Protein AF-A0A2E5IZ84-F1 (afdb_monomer_lite)

Foldseek 3Di:
DFFPDLDQQGFDQWDFDDDPPDDPPDDGGHTPPDRDDPDRGNVRVVVVVKDKDWDDDDDDDPPPPPDDDRPTDMDIDDDD

Sequence (80 aa):
MHLTTPDLDSQVVAWAMFDPSVSEADVQMQSGDEDEPPYASVLDAMRDDWNVLQTPRLPENPTDFQTGHLLYEYVLQKFD

Secondary structure (DSSP, 8-state):
-EESSSSTTSPEEE--B--TTS-TTSPPB-TTS-SS-SSSSHHHHHHTT-EEEEPPPPPPPTT-TTSPPPPSBEEEE---

Structure (mmCIF, N/CA/C/O backbone):
data_AF-A0A2E5IZ84-F1
#
_entry.id   AF-A0A2E5IZ84-F1
#
loop_
_atom_site.group_PDB
_atom_site.id
_atom_site.type_symbol
_atom_site.label_atom_id
_atom_site.label_alt_id
_atom_site.label_comp_id
_atom_site.label_asym_id
_atom_site.label_entity_id
_atom_site.label_seq_id
_atom_site.pdbx_PDB_ins_code
_atom_site.Cartn_x
_atom_site.Cartn_y
_atom_site.Cartn_z
_atom_site.occupancy
_atom_site.B_iso_or_equiv
_atom_site.auth_seq_id
_atom_site.auth_comp_id
_atom_site.auth_asym_id
_atom_site.auth_atom_id
_atom_site.pdbx_PDB_model_num
ATOM 1 N N . MET A 1 1 ? -0.247 2.498 -2.380 1.00 94.44 1 MET A N 1
ATOM 2 C CA . MET A 1 1 ? -1.723 2.470 -2.229 1.00 94.44 1 MET A CA 1
ATOM 3 C C . MET A 1 1 ? -2.133 3.468 -1.163 1.00 94.44 1 MET A C 1
ATOM 5 O O . MET A 1 1 ? -1.421 3.586 -0.173 1.00 94.44 1 MET A O 1
ATOM 9 N N . HIS A 1 2 ? -3.261 4.150 -1.347 1.00 94.81 2 HIS A N 1
ATOM 10 C CA . HIS A 1 2 ? -3.864 5.055 -0.366 1.00 94.81 2 HIS A CA 1
ATOM 11 C C . HIS A 1 2 ? -5.219 4.517 0.075 1.00 94.81 2 HIS A C 1
ATOM 13 O O . HIS A 1 2 ? -6.008 4.084 -0.768 1.00 94.81 2 HIS A O 1
ATOM 19 N N . LEU A 1 3 ? -5.483 4.557 1.379 1.00 94.94 3 LEU A N 1
ATOM 20 C CA . LEU A 1 3 ? -6.725 4.066 1.975 1.00 94.94 3 LEU A CA 1
ATOM 21 C C . LEU A 1 3 ? -7.627 5.210 2.450 1.00 94.94 3 LEU A C 1
ATOM 23 O O . LEU A 1 3 ? -7.177 6.341 2.630 1.00 94.94 3 LEU A O 1
ATOM 27 N N . THR A 1 4 ? -8.905 4.913 2.691 1.00 93.31 4 THR A N 1
ATOM 28 C CA . THR A 1 4 ? -9.864 5.888 3.252 1.00 93.31 4 THR A CA 1
ATOM 29 C C . THR A 1 4 ? -9.595 6.177 4.737 1.00 93.31 4 THR A C 1
ATOM 31 O O . THR A 1 4 ? -9.793 7.297 5.207 1.00 93.31 4 THR A O 1
ATOM 34 N N . THR A 1 5 ? -9.138 5.169 5.484 1.00 92.31 5 THR A N 1
ATOM 35 C CA . THR A 1 5 ? -8.777 5.219 6.913 1.00 92.31 5 THR A CA 1
ATOM 36 C C . THR A 1 5 ? -7.441 4.483 7.117 1.00 92.31 5 THR A C 1
ATOM 38 O O . THR A 1 5 ? -6.999 3.781 6.208 1.00 92.31 5 THR A O 1
ATOM 41 N N . PRO A 1 6 ? -6.757 4.604 8.273 1.00 91.81 6 PRO A N 1
ATOM 42 C CA . PRO A 1 6 ? -5.507 3.874 8.512 1.00 91.81 6 PRO A CA 1
ATOM 43 C C . PRO A 1 6 ? -5.710 2.381 8.840 1.00 91.81 6 PRO A C 1
ATOM 45 O O . PRO A 1 6 ? -4.746 1.707 9.209 1.00 91.81 6 PRO A O 1
ATOM 48 N N . ASP A 1 7 ? -6.940 1.872 8.768 1.00 96.31 7 ASP A N 1
ATOM 49 C CA . ASP A 1 7 ? -7.242 0.467 9.034 1.00 96.31 7 ASP A CA 1
ATOM 50 C C . ASP A 1 7 ? -6.829 -0.391 7.830 1.00 96.31 7 ASP A C 1
ATOM 52 O O . ASP A 1 7 ? -7.002 0.008 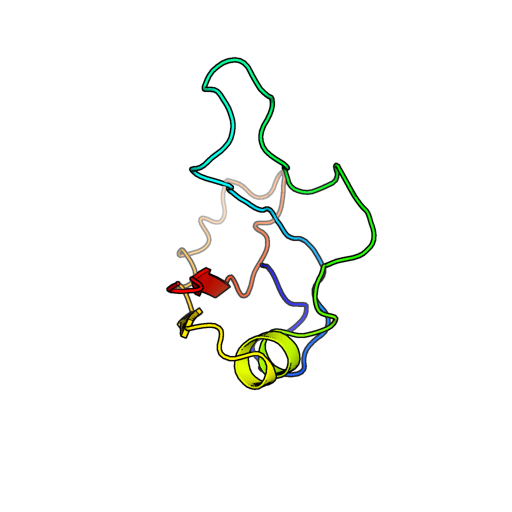6.681 1.00 96.31 7 ASP A O 1
ATOM 56 N N . LEU A 1 8 ? -6.262 -1.575 8.071 1.00 96.38 8 LEU A N 1
ATOM 57 C CA . LEU A 1 8 ? -5.690 -2.404 6.997 1.00 96.38 8 LEU A CA 1
ATOM 58 C C . LEU A 1 8 ? -6.743 -2.972 6.032 1.00 96.38 8 LEU A C 1
ATOM 60 O O . LEU A 1 8 ? -6.415 -3.286 4.890 1.00 96.38 8 LEU A O 1
ATOM 64 N N . ASP A 1 9 ? -7.985 -3.118 6.488 1.00 97.62 9 ASP A N 1
ATOM 65 C CA . ASP A 1 9 ? -9.145 -3.563 5.708 1.00 97.62 9 ASP A CA 1
ATOM 66 C C . ASP A 1 9 ? -9.910 -2.401 5.052 1.00 97.62 9 ASP A C 1
ATOM 68 O O . ASP A 1 9 ? -10.922 -2.620 4.385 1.00 97.62 9 ASP A O 1
ATOM 72 N N . SER A 1 10 ? -9.428 -1.167 5.222 1.00 97.25 10 SER A N 1
ATOM 73 C CA . SER A 1 10 ? -10.024 0.020 4.624 1.00 97.25 10 SER A CA 1
ATOM 74 C C . SER A 1 10 ? -9.914 -0.002 3.100 1.00 97.25 10 SER A C 1
ATOM 76 O O . SER A 1 10 ? -8.952 -0.519 2.529 1.00 97.25 10 SER A O 1
ATOM 78 N N . GLN A 1 11 ? -10.909 0.594 2.444 1.00 96.69 11 GLN A N 1
ATOM 79 C CA . GLN A 1 11 ? -10.994 0.652 0.989 1.00 96.69 11 GLN A CA 1
ATOM 80 C C . GLN A 1 11 ? -9.824 1.448 0.397 1.00 96.69 11 GLN A C 1
ATOM 82 O O . GLN A 1 11 ? -9.551 2.576 0.835 1.00 96.69 11 GLN A O 1
ATOM 87 N N . VAL A 1 12 ? -9.199 0.888 -0.643 1.00 96.69 12 VAL A N 1
ATOM 88 C CA . VAL A 1 12 ? -8.221 1.580 -1.496 1.00 96.69 12 VAL A CA 1
ATOM 89 C C . VAL A 1 12 ? -8.925 2.647 -2.339 1.00 96.69 12 VAL A C 1
ATOM 91 O O . VAL A 1 12 ? -9.875 2.355 -3.060 1.00 96.69 12 VAL A O 1
ATOM 94 N N . VAL A 1 13 ? -8.453 3.892 -2.250 1.00 94.19 13 VAL A N 1
ATOM 95 C CA . VAL A 1 13 ? -9.019 5.052 -2.973 1.00 94.19 13 VAL A CA 1
ATOM 96 C C . VAL A 1 13 ? -8.123 5.565 -4.095 1.00 94.19 13 VAL A C 1
ATOM 98 O O . VAL A 1 13 ? -8.580 6.300 -4.963 1.00 94.19 13 VAL A O 1
ATOM 101 N N . ALA A 1 14 ? -6.844 5.201 -4.068 1.00 94.25 14 ALA A N 1
ATOM 102 C CA . ALA A 1 14 ? -5.888 5.482 -5.128 1.00 94.25 14 ALA A CA 1
ATOM 103 C C . ALA A 1 14 ? -4.720 4.499 -5.036 1.00 94.25 14 ALA A C 1
ATOM 105 O O . ALA A 1 14 ? -4.315 4.075 -3.945 1.00 94.25 14 ALA A O 1
ATOM 106 N N . TRP A 1 15 ? -4.141 4.152 -6.174 1.00 95.81 15 TRP A N 1
ATOM 107 C CA . TRP A 1 15 ? -3.035 3.213 -6.250 1.00 95.81 15 TRP A CA 1
ATOM 108 C C . TRP A 1 15 ? -2.181 3.512 -7.475 1.00 95.81 15 TRP A C 1
ATOM 110 O O . TRP A 1 15 ? -2.650 4.123 -8.420 1.00 95.81 15 TRP A O 1
ATOM 120 N N . ALA A 1 16 ? -0.925 3.098 -7.417 1.00 95.25 16 ALA A N 1
ATOM 121 C CA . ALA A 1 16 ? 0.006 3.120 -8.531 1.00 95.25 16 ALA A CA 1
ATOM 122 C C . ALA A 1 16 ? 0.801 1.812 -8.481 1.00 95.25 16 ALA A C 1
ATOM 124 O O . ALA A 1 16 ? 0.970 1.246 -7.390 1.00 95.25 16 ALA A O 1
ATOM 125 N N . MET A 1 17 ? 1.291 1.342 -9.624 1.00 93.62 17 MET A N 1
ATOM 126 C CA . MET A 1 17 ? 2.092 0.126 -9.713 1.00 93.62 17 MET A CA 1
ATOM 127 C C . MET A 1 17 ? 3.329 0.383 -10.559 1.00 93.62 17 MET A C 1
ATOM 129 O O . MET A 1 17 ? 3.258 0.943 -11.648 1.00 93.62 17 MET A O 1
ATOM 133 N N . PHE A 1 18 ? 4.466 -0.055 -10.030 1.00 92.94 18 PHE A N 1
ATOM 134 C CA . PHE A 1 18 ? 5.730 -0.034 -10.739 1.00 92.94 18 PHE A CA 1
ATOM 135 C C . PHE A 1 18 ? 6.146 -1.467 -11.051 1.00 92.94 18 PHE A C 1
ATOM 137 O O . PHE A 1 18 ? 6.340 -2.264 -10.129 1.00 92.94 18 PHE A O 1
ATOM 144 N N . ASP A 1 19 ? 6.284 -1.778 -12.336 1.00 92.12 19 ASP A N 1
ATOM 145 C CA . ASP A 1 19 ? 6.819 -3.052 -12.805 1.00 92.12 19 ASP A CA 1
ATOM 146 C C . ASP A 1 19 ? 8.265 -2.835 -13.287 1.00 92.12 19 ASP A C 1
ATOM 148 O O . ASP A 1 19 ? 8.485 -2.115 -14.265 1.00 92.12 19 ASP A O 1
ATOM 152 N N . PRO A 1 20 ? 9.278 -3.418 -12.619 1.00 89.56 20 PRO A N 1
ATOM 153 C CA . PRO A 1 20 ? 10.671 -3.268 -13.031 1.00 89.56 20 PRO A CA 1
ATOM 154 C C . PRO A 1 20 ? 11.030 -4.072 -14.294 1.00 89.56 20 PRO A C 1
ATOM 156 O O . PRO A 1 20 ? 12.152 -3.941 -14.781 1.00 89.56 20 PRO A O 1
ATOM 159 N N . SER A 1 21 ? 10.140 -4.934 -14.796 1.00 90.94 21 SER A N 1
ATOM 160 C CA . SER A 1 21 ? 10.398 -5.791 -15.960 1.00 90.94 21 SER A CA 1
ATOM 161 C C . SER A 1 21 ? 10.067 -5.137 -17.307 1.00 90.94 21 SER A C 1
ATOM 163 O O . SER A 1 21 ? 10.563 -5.597 -18.341 1.00 90.94 21 SER A O 1
ATOM 165 N N . VAL A 1 22 ? 9.260 -4.069 -17.313 1.00 91.12 22 VAL A N 1
ATOM 166 C CA . VAL A 1 22 ? 8.902 -3.334 -18.539 1.00 91.12 22 VAL A CA 1
ATOM 167 C C . VAL A 1 22 ? 10.018 -2.378 -18.978 1.00 91.12 22 VAL A C 1
ATOM 169 O O . VAL A 1 22 ? 10.900 -2.016 -18.197 1.00 91.12 22 VAL A O 1
ATOM 172 N N . SER A 1 23 ? 10.008 -1.979 -20.253 1.00 92.00 23 SER A N 1
ATOM 173 C CA . SER A 1 23 ? 11.038 -1.099 -20.818 1.00 92.00 23 SER A CA 1
ATOM 174 C C . SER A 1 23 ? 10.974 0.303 -20.210 1.00 92.00 23 SER A C 1
ATOM 176 O O . SER A 1 23 ? 9.897 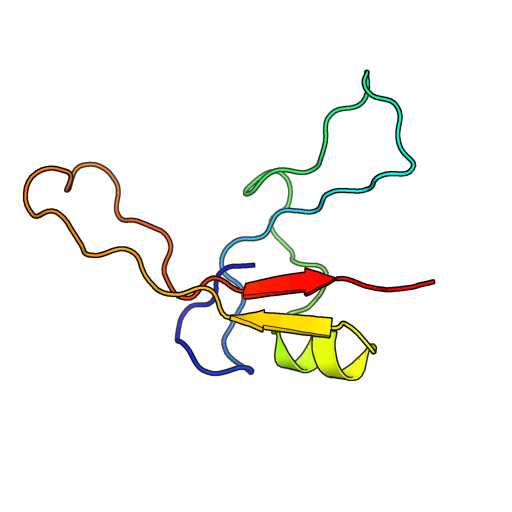0.807 -19.912 1.00 92.00 23 SER A O 1
ATOM 178 N N . GLU A 1 24 ? 12.110 1.004 -20.144 1.00 86.94 24 GLU A N 1
ATOM 179 C CA . GLU A 1 24 ? 12.150 2.431 -19.773 1.00 86.94 24 GLU A CA 1
ATOM 180 C C . GLU A 1 24 ? 11.316 3.321 -20.714 1.00 86.94 24 GLU A C 1
ATOM 182 O O . GLU A 1 24 ? 10.938 4.432 -20.349 1.00 86.94 24 GLU A O 1
ATOM 187 N N . ALA A 1 25 ? 11.051 2.853 -21.938 1.00 89.81 25 ALA A N 1
ATOM 188 C CA . ALA A 1 25 ? 10.207 3.551 -22.904 1.00 89.81 25 ALA A CA 1
ATOM 189 C C . ALA A 1 25 ? 8.699 3.348 -22.660 1.00 89.81 25 ALA A C 1
ATOM 191 O O . ALA A 1 25 ? 7.899 4.088 -23.237 1.00 89.81 25 ALA A O 1
ATOM 192 N N . ASP A 1 26 ? 8.317 2.359 -21.846 1.00 92.06 26 ASP A N 1
ATOM 193 C CA . ASP A 1 26 ? 6.922 2.063 -21.531 1.00 92.06 26 ASP A CA 1
ATOM 194 C C . ASP A 1 26 ? 6.433 2.948 -20.376 1.00 92.06 26 ASP A C 1
ATOM 196 O O . ASP A 1 26 ? 7.160 3.259 -19.429 1.00 92.06 26 ASP A O 1
ATOM 200 N N . VAL A 1 27 ? 5.172 3.376 -20.453 1.00 89.69 27 VAL A N 1
ATOM 201 C CA . VAL A 1 27 ? 4.553 4.200 -19.408 1.00 89.69 27 VAL A CA 1
ATOM 202 C C . VAL A 1 27 ? 4.145 3.304 -18.239 1.00 89.69 27 VAL A C 1
ATOM 204 O O . VAL A 1 27 ? 3.387 2.354 -18.414 1.00 89.69 27 VAL A O 1
ATOM 207 N N . GLN A 1 28 ? 4.644 3.622 -17.044 1.00 92.75 28 GLN A N 1
ATOM 208 C CA . GLN A 1 28 ? 4.283 2.951 -15.792 1.00 92.75 28 GLN A CA 1
ATOM 209 C C . GLN A 1 28 ? 2.881 3.365 -15.340 1.00 92.75 28 GLN A C 1
ATOM 211 O O . GLN A 1 28 ? 2.518 4.533 -15.481 1.00 92.75 28 GLN A O 1
ATOM 216 N N . MET A 1 29 ? 2.140 2.451 -14.716 1.00 93.12 29 MET A N 1
ATOM 217 C CA . MET A 1 29 ? 0.789 2.722 -14.219 1.00 93.12 29 MET A CA 1
ATOM 218 C C . MET A 1 29 ? 0.810 3.777 -13.097 1.00 93.12 29 MET A C 1
ATOM 220 O O . MET A 1 29 ? 1.503 3.625 -12.085 1.00 93.12 29 MET A O 1
ATOM 224 N N . GLN A 1 30 ? 0.065 4.866 -13.292 1.00 92.81 30 GLN A N 1
ATOM 225 C CA . GLN A 1 30 ? -0.079 5.978 -12.353 1.00 92.81 30 GLN A CA 1
ATOM 226 C C . GLN A 1 30 ? -1.480 6.012 -11.739 1.00 92.81 30 GLN A C 1
ATOM 228 O O . GLN A 1 30 ? -2.455 5.551 -12.326 1.00 92.81 30 GLN A O 1
ATOM 233 N N . SER A 1 31 ? -1.607 6.641 -10.569 1.00 90.31 31 SER A N 1
ATOM 234 C CA . SER A 1 31 ? -2.906 6.876 -9.933 1.00 90.31 31 SER A CA 1
ATOM 235 C C . SER A 1 31 ? -3.902 7.544 -10.883 1.00 90.31 31 SER A C 1
ATOM 237 O O . SER A 1 31 ? -3.668 8.661 -11.341 1.00 90.31 31 SER A O 1
ATOM 239 N N . GLY A 1 32 ? -5.037 6.879 -11.115 1.00 90.50 32 GLY A N 1
ATOM 240 C CA . GLY A 1 32 ? -6.109 7.350 -11.998 1.00 90.50 32 GLY A CA 1
ATOM 241 C C . GLY A 1 32 ? -6.086 6.767 -13.414 1.00 90.50 32 GLY A C 1
ATOM 242 O O . GLY A 1 32 ? -7.035 7.011 -14.155 1.00 90.50 32 GLY A O 1
ATOM 243 N N . ASP A 1 33 ? -5.066 5.985 -13.784 1.00 92.62 33 ASP A N 1
ATOM 244 C CA . ASP A 1 33 ? -5.062 5.248 -15.058 1.00 92.62 33 ASP A CA 1
ATOM 245 C C . ASP A 1 33 ? -6.086 4.094 -15.062 1.00 92.62 33 ASP A C 1
ATOM 247 O O . ASP A 1 33 ? -6.588 3.712 -16.119 1.00 92.62 33 ASP A O 1
ATOM 251 N N . GLU A 1 34 ? -6.422 3.562 -13.881 1.00 92.44 34 GLU A N 1
ATOM 252 C CA . GLU A 1 34 ? -7.409 2.499 -13.681 1.00 92.44 34 GLU A CA 1
ATOM 253 C C . GLU A 1 34 ? -8.208 2.723 -12.385 1.00 92.44 34 GLU A C 1
ATOM 255 O O . GLU A 1 34 ? -7.649 3.068 -11.339 1.00 92.44 34 GLU A O 1
ATOM 260 N N . ASP A 1 35 ? -9.529 2.531 -12.467 1.00 92.19 35 ASP A N 1
ATOM 261 C CA . ASP A 1 35 ? -10.457 2.754 -11.350 1.00 92.19 35 ASP A CA 1
ATOM 262 C C . ASP A 1 35 ? -10.411 1.622 -10.309 1.00 92.19 35 ASP A C 1
ATOM 264 O O . ASP A 1 35 ? -10.578 1.871 -9.114 1.00 92.19 35 ASP A O 1
ATOM 268 N N . GLU A 1 36 ? -10.189 0.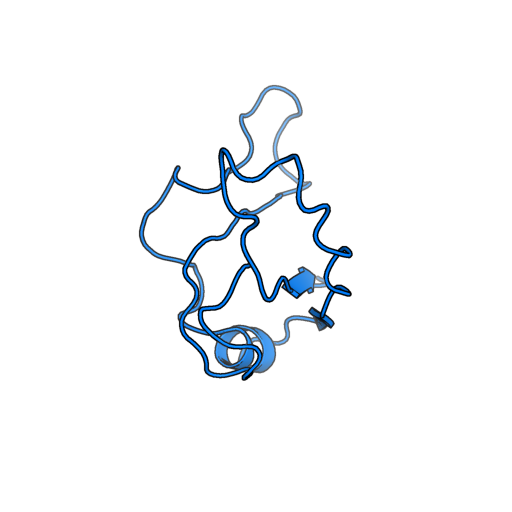379 -10.749 1.00 94.62 36 GLU A N 1
ATOM 269 C CA . GLU A 1 36 ? -10.226 -0.806 -9.889 1.00 94.62 36 GLU A CA 1
ATOM 270 C C . GLU A 1 36 ? -8.809 -1.182 -9.423 1.00 94.62 36 GLU A C 1
ATOM 272 O O . GLU A 1 36 ? -7.947 -1.460 -10.255 1.00 94.62 36 GLU A O 1
ATOM 277 N N . PRO A 1 37 ? -8.530 -1.206 -8.109 1.00 94.88 37 PRO A N 1
ATOM 278 C CA . PRO A 1 37 ? -7.236 -1.633 -7.598 1.00 94.88 37 PRO A CA 1
ATOM 279 C C . PRO A 1 37 ? -7.057 -3.158 -7.687 1.00 94.88 37 PRO A C 1
ATOM 281 O O . PRO A 1 37 ? -8.027 -3.905 -7.572 1.00 94.88 37 PRO A O 1
ATOM 284 N N . PRO A 1 38 ? -5.811 -3.666 -7.758 1.00 94.25 38 PRO A N 1
ATOM 285 C CA . PRO A 1 38 ? -5.544 -5.109 -7.788 1.00 94.25 38 PRO A CA 1
ATOM 286 C C . PRO A 1 38 ? -5.986 -5.835 -6.505 1.00 94.25 38 PRO A C 1
ATOM 288 O O . PRO A 1 38 ? -6.205 -7.044 -6.521 1.00 94.25 38 PRO A O 1
ATOM 291 N N . TYR A 1 39 ? -6.136 -5.099 -5.398 1.00 96.94 39 TYR A N 1
ATOM 292 C CA . TYR A 1 39 ? -6.711 -5.581 -4.145 1.00 96.94 39 TYR A CA 1
ATOM 293 C C . TYR A 1 39 ? -7.635 -4.512 -3.557 1.00 96.94 39 TYR A C 1
ATOM 295 O O . TYR A 1 39 ? -7.288 -3.331 -3.539 1.00 96.94 39 TYR A O 1
ATOM 303 N N . ALA A 1 40 ? -8.779 -4.934 -3.012 1.00 96.94 40 ALA A N 1
ATOM 304 C CA . ALA A 1 40 ? -9.757 -4.035 -2.394 1.00 96.94 40 ALA A CA 1
ATOM 305 C C . ALA A 1 40 ? -9.239 -3.370 -1.102 1.00 96.94 40 ALA A C 1
ATOM 307 O O . ALA A 1 40 ? -9.685 -2.279 -0.737 1.00 96.94 40 ALA A O 1
ATOM 308 N 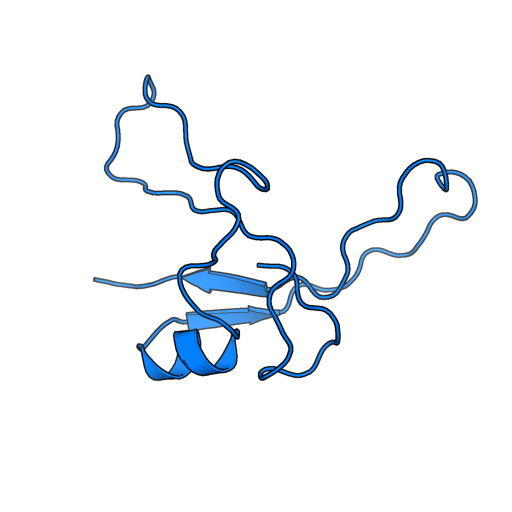N . SER A 1 41 ? -8.295 -4.027 -0.419 1.00 97.88 41 SER A N 1
ATOM 309 C CA . SER A 1 41 ? -7.657 -3.560 0.810 1.00 97.88 41 SER A CA 1
ATOM 310 C C . SER A 1 41 ? -6.186 -3.982 0.881 1.00 97.88 41 SER A C 1
ATOM 312 O O . SER A 1 41 ? -5.751 -4.928 0.217 1.00 97.88 41 SER A O 1
ATOM 314 N N . VAL A 1 42 ? -5.413 -3.317 1.743 1.00 97.50 42 VAL A N 1
ATOM 315 C CA . VAL A 1 42 ? -4.028 -3.724 2.039 1.00 97.50 42 VAL A CA 1
ATOM 316 C C . VAL A 1 42 ? -3.996 -5.089 2.731 1.00 97.50 42 VAL A C 1
ATOM 318 O O . VAL A 1 42 ? -3.091 -5.882 2.474 1.00 97.50 42 VAL A O 1
ATOM 321 N N . LEU A 1 43 ? -4.996 -5.401 3.560 1.00 98.12 43 LEU A N 1
ATOM 322 C CA . LEU A 1 43 ? -5.135 -6.712 4.189 1.00 98.12 43 LEU A CA 1
ATOM 323 C C . LEU A 1 43 ? -5.272 -7.839 3.154 1.00 98.12 43 LEU A C 1
ATOM 325 O O . LEU A 1 43 ? -4.706 -8.913 3.354 1.00 98.12 43 LEU A O 1
ATOM 329 N N . ASP A 1 44 ? -5.990 -7.611 2.054 1.00 98.38 44 ASP A N 1
ATOM 330 C CA . ASP A 1 44 ? -6.118 -8.610 0.988 1.00 98.38 44 ASP A CA 1
ATOM 331 C C . ASP A 1 44 ? -4.800 -8.824 0.242 1.00 98.38 44 ASP A C 1
ATOM 333 O O . ASP A 1 44 ? -4.440 -9.967 -0.029 1.00 98.38 44 ASP A O 1
ATOM 337 N N . ALA A 1 45 ? -4.021 -7.763 0.017 1.00 97.62 45 ALA A N 1
ATOM 338 C CA . ALA A 1 45 ? -2.674 -7.903 -0.530 1.00 97.62 45 ALA A CA 1
ATOM 339 C C . ALA A 1 45 ? -1.744 -8.676 0.425 1.00 97.62 45 ALA A C 1
ATOM 341 O O . ALA A 1 45 ? -1.005 -9.558 -0.005 1.00 97.62 45 ALA A O 1
ATOM 342 N N . MET A 1 46 ? -1.815 -8.416 1.737 1.00 96.88 46 MET A N 1
ATOM 343 C CA . MET A 1 46 ? -1.045 -9.171 2.739 1.00 96.88 46 MET A CA 1
ATOM 344 C C . MET A 1 46 ? -1.388 -10.665 2.741 1.00 96.88 46 MET A C 1
ATOM 346 O O . MET A 1 46 ? -0.516 -11.494 2.988 1.00 96.88 46 MET A O 1
ATOM 350 N N . ARG A 1 47 ? -2.654 -11.021 2.483 1.00 97.44 47 ARG A N 1
ATOM 351 C CA . ARG A 1 47 ? -3.086 -12.423 2.352 1.00 97.44 47 ARG A CA 1
ATOM 352 C C . ARG A 1 47 ? -2.534 -13.098 1.098 1.00 97.44 47 ARG A C 1
ATOM 354 O O . ARG A 1 47 ? -2.464 -14.321 1.087 1.00 97.44 47 ARG A O 1
ATOM 361 N N . ASP A 1 48 ? -2.150 -12.320 0.089 1.00 97.06 48 ASP A N 1
ATOM 362 C CA . ASP A 1 48 ? -1.482 -12.777 -1.135 1.00 97.06 48 ASP A CA 1
ATOM 363 C C . ASP A 1 48 ? 0.047 -12.558 -1.088 1.00 97.06 48 ASP A C 1
ATOM 365 O O . ASP A 1 48 ? 0.697 -12.259 -2.097 1.00 97.06 48 ASP A O 1
ATOM 369 N N . ASP A 1 49 ? 0.616 -12.677 0.115 1.00 96.00 49 ASP A N 1
ATOM 370 C CA . ASP A 1 49 ? 2.056 -12.676 0.398 1.00 96.00 49 ASP A CA 1
ATOM 371 C C . ASP A 1 49 ? 2.806 -11.381 0.022 1.00 96.00 49 ASP A C 1
ATOM 373 O O . ASP A 1 49 ? 4.030 -11.372 -0.143 1.00 96.00 49 ASP A O 1
ATOM 377 N N . TRP A 1 50 ? 2.103 -10.248 -0.074 1.00 97.06 50 TRP A N 1
ATOM 378 C CA . TRP A 1 50 ? 2.762 -8.950 -0.221 1.00 97.06 50 TRP A CA 1
ATOM 379 C C . TRP A 1 50 ? 3.383 -8.484 1.096 1.00 97.06 50 TRP A C 1
ATOM 381 O O . TRP A 1 50 ? 2.753 -8.501 2.157 1.00 97.06 50 TRP A O 1
ATOM 391 N N . ASN A 1 51 ? 4.611 -7.973 1.016 1.00 96.81 51 ASN A N 1
ATOM 392 C CA . ASN A 1 51 ? 5.248 -7.272 2.124 1.00 96.81 51 ASN A CA 1
ATOM 393 C C . ASN A 1 51 ? 4.763 -5.825 2.138 1.00 96.81 51 ASN A C 1
ATOM 395 O O . ASN A 1 51 ? 4.773 -5.156 1.106 1.00 96.81 51 ASN A O 1
ATOM 399 N N . VAL A 1 52 ? 4.347 -5.339 3.307 1.00 96.56 52 VAL A N 1
ATOM 400 C CA . VAL A 1 52 ? 3.672 -4.044 3.445 1.00 96.56 52 VAL A CA 1
ATOM 401 C C . VAL A 1 52 ? 4.403 -3.152 4.436 1.00 96.56 52 VAL A C 1
ATOM 403 O O . VAL A 1 52 ? 4.720 -3.572 5.550 1.00 96.56 52 VAL A O 1
ATOM 406 N N . LEU A 1 53 ? 4.603 -1.893 4.050 1.00 95.62 53 LEU A N 1
ATOM 407 C CA . LEU A 1 53 ? 5.120 -0.834 4.906 1.00 95.62 53 LEU A CA 1
ATOM 408 C C . LEU A 1 53 ? 4.171 0.368 4.887 1.00 95.62 53 LEU A C 1
ATOM 410 O O . LEU A 1 53 ? 3.893 0.936 3.834 1.00 95.62 53 LEU A O 1
ATOM 414 N N . GLN A 1 54 ? 3.689 0.774 6.062 1.00 94.12 54 GLN A N 1
ATOM 415 C CA . GLN A 1 54 ? 2.933 2.017 6.213 1.00 94.12 54 GLN A CA 1
ATOM 416 C C . GLN A 1 54 ? 3.898 3.205 6.235 1.00 94.12 54 GLN A C 1
ATOM 418 O O . GLN A 1 54 ? 4.857 3.207 7.016 1.00 94.12 54 GLN A O 1
ATOM 423 N N . THR A 1 55 ? 3.647 4.222 5.410 1.00 91.50 55 THR A N 1
ATOM 424 C CA . THR A 1 55 ? 4.482 5.427 5.396 1.00 91.50 55 THR A CA 1
ATOM 425 C C . THR A 1 55 ? 3.993 6.436 6.444 1.00 91.50 55 THR A C 1
ATOM 427 O O . THR A 1 55 ? 2.797 6.521 6.751 1.00 91.50 55 THR A O 1
ATOM 430 N N . PRO A 1 56 ? 4.908 7.198 7.070 1.00 84.75 56 PRO A N 1
ATOM 431 C CA . PRO A 1 56 ? 4.514 8.262 7.978 1.00 84.75 56 PRO A CA 1
ATOM 432 C C . PRO A 1 56 ? 3.797 9.369 7.203 1.00 84.75 56 PRO A C 1
ATOM 434 O O . PRO A 1 56 ? 4.223 9.769 6.122 1.00 84.75 56 PRO A O 1
ATOM 437 N N . ARG A 1 57 ? 2.734 9.924 7.792 1.00 79.00 57 ARG A N 1
ATOM 438 C CA . ARG A 1 57 ? 2.086 11.111 7.226 1.00 79.00 57 ARG A CA 1
ATOM 439 C C . ARG A 1 57 ? 3.028 12.309 7.309 1.00 79.00 57 ARG A C 1
ATOM 441 O O . ARG A 1 57 ? 3.613 12.566 8.364 1.00 79.00 57 ARG A O 1
ATOM 448 N N . LEU A 1 58 ? 3.134 13.054 6.212 1.00 72.88 58 LEU A N 1
ATOM 449 C CA . LEU A 1 58 ? 3.815 14.344 6.206 1.00 72.88 58 LEU A CA 1
ATOM 450 C C . LEU A 1 58 ? 3.044 15.344 7.088 1.00 72.88 58 LEU A C 1
ATOM 452 O O . LEU A 1 58 ? 1.811 15.313 7.102 1.00 72.88 58 LEU A O 1
ATOM 456 N N . PRO A 1 59 ? 3.736 16.229 7.828 1.00 71.81 59 PRO A N 1
ATOM 457 C CA . PRO A 1 59 ? 3.081 17.312 8.550 1.00 71.81 59 PRO A CA 1
ATOM 458 C C . PRO A 1 59 ? 2.339 18.222 7.567 1.00 71.81 59 PRO A C 1
ATOM 460 O O . PRO A 1 59 ? 2.920 18.675 6.582 1.00 71.81 59 PRO A O 1
ATOM 463 N N . GLU A 1 60 ? 1.069 18.510 7.841 1.00 69.25 60 GLU A N 1
ATOM 464 C CA . GLU A 1 60 ? 0.288 19.428 7.014 1.00 69.25 60 GLU A CA 1
ATOM 465 C C . GLU A 1 60 ? 0.812 20.861 7.197 1.00 69.25 60 GLU A C 1
ATOM 467 O O . GLU A 1 60 ? 0.799 21.402 8.306 1.00 69.25 60 GLU A O 1
ATOM 472 N N . ASN A 1 61 ? 1.282 21.487 6.111 1.00 67.56 61 ASN A N 1
ATOM 473 C CA . ASN A 1 61 ? 1.578 22.918 6.104 1.00 67.56 61 ASN A CA 1
ATOM 474 C C . ASN A 1 61 ? 0.285 23.688 5.799 1.00 67.56 61 ASN A C 1
ATOM 476 O O . ASN A 1 61 ? -0.270 23.528 4.711 1.00 67.56 61 ASN A O 1
ATOM 480 N N . PRO A 1 62 ? -0.187 24.570 6.698 1.00 60.66 62 PRO A N 1
ATOM 481 C CA . PRO A 1 62 ? -1.483 25.232 6.560 1.00 60.66 62 PRO A CA 1
ATOM 482 C C . PRO A 1 62 ? -1.564 26.292 5.441 1.00 60.66 62 PRO A C 1
ATOM 484 O O . PRO A 1 62 ? -2.526 27.049 5.363 1.00 60.66 62 PRO A O 1
ATOM 487 N N . THR A 1 63 ? -0.557 26.401 4.580 1.00 65.94 63 THR A N 1
ATOM 488 C CA . THR A 1 63 ? -0.521 27.354 3.460 1.00 65.94 63 THR A CA 1
ATOM 489 C C . THR A 1 63 ? -0.714 26.704 2.087 1.00 65.94 63 THR A C 1
ATOM 491 O O . THR A 1 63 ? -0.976 27.434 1.137 1.00 65.94 63 THR A O 1
ATOM 494 N N . ASP A 1 64 ? -0.675 25.369 1.982 1.00 58.56 64 ASP A N 1
ATOM 495 C CA . ASP A 1 64 ? -0.723 24.620 0.706 1.00 58.56 64 ASP A CA 1
ATOM 496 C C . ASP A 1 64 ? -2.085 23.944 0.418 1.00 58.56 64 ASP A C 1
ATOM 498 O O . ASP A 1 64 ? -2.187 22.984 -0.342 1.00 58.56 64 ASP A O 1
ATOM 502 N N . PHE A 1 65 ? -3.182 24.458 0.984 1.00 55.84 65 PHE A N 1
ATOM 503 C CA . PHE A 1 65 ? -4.523 23.847 0.923 1.00 55.84 65 PHE A CA 1
ATOM 504 C C . PHE A 1 65 ? -5.222 23.823 -0.458 1.00 55.84 65 PHE A C 1
ATOM 506 O O . PHE A 1 65 ? -6.439 23.652 -0.515 1.00 55.84 65 PHE A O 1
ATOM 513 N N . GLN A 1 66 ? -4.524 24.000 -1.582 1.00 57.66 66 GLN A N 1
ATOM 514 C CA . GLN A 1 66 ? -5.187 23.995 -2.898 1.00 57.66 66 GLN A CA 1
ATOM 515 C C . GLN A 1 66 ? -5.482 22.582 -3.430 1.00 57.66 66 GLN A C 1
ATOM 517 O O . GLN A 1 66 ? -6.407 22.417 -4.222 1.00 57.66 66 GLN A O 1
ATOM 522 N N . THR A 1 67 ? -4.795 21.557 -2.924 1.00 57.47 67 THR A N 1
ATOM 523 C CA . THR A 1 67 ? -5.074 20.140 -3.210 1.00 57.47 67 THR A CA 1
ATOM 524 C C . THR A 1 67 ? -4.680 19.326 -1.985 1.00 57.47 67 THR A C 1
ATOM 526 O O . THR A 1 67 ? -3.506 19.282 -1.633 1.00 57.47 67 THR A O 1
ATOM 529 N N . GLY A 1 68 ? -5.656 18.732 -1.294 1.00 59.81 68 GLY A N 1
ATOM 530 C CA . GLY A 1 68 ? -5.387 17.889 -0.127 1.00 5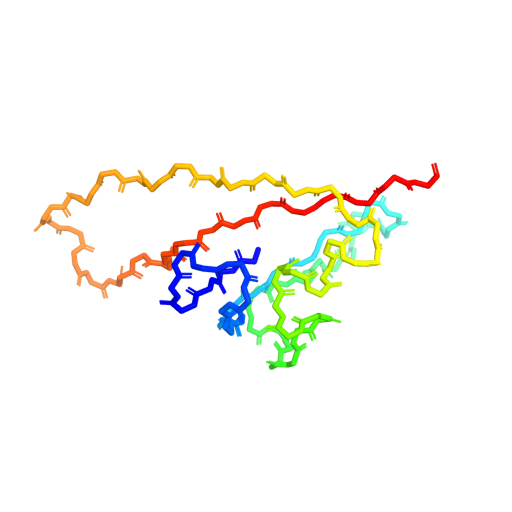9.81 68 GLY A CA 1
ATOM 531 C C . GLY A 1 68 ? -4.470 16.719 -0.487 1.00 59.81 68 GLY A C 1
ATOM 532 O O . GLY A 1 68 ? -4.583 16.146 -1.569 1.00 59.81 68 GLY A O 1
ATOM 533 N N . HIS A 1 69 ? -3.553 16.368 0.412 1.00 66.94 69 HIS A N 1
ATOM 534 C CA . HIS A 1 69 ? -2.716 15.184 0.241 1.00 66.94 69 HIS A CA 1
ATOM 535 C C . HIS A 1 69 ? -3.557 13.919 0.428 1.00 66.94 69 HIS A C 1
ATOM 537 O O . HIS A 1 69 ? -4.380 13.845 1.343 1.00 66.94 69 HIS A O 1
ATOM 543 N N . LEU A 1 70 ? -3.327 12.905 -0.411 1.00 74.00 70 LEU A N 1
ATOM 544 C CA . LEU A 1 70 ? -3.876 11.576 -0.164 1.00 74.00 70 LEU A CA 1
ATOM 545 C C . LEU A 1 70 ? -3.262 11.026 1.126 1.00 74.00 70 LEU A C 1
ATOM 547 O O . LEU A 1 70 ? -2.041 10.954 1.276 1.00 74.00 70 LEU A O 1
ATOM 551 N N . LEU A 1 71 ? -4.122 10.675 2.077 1.00 83.94 71 LEU A N 1
ATOM 552 C CA . LEU A 1 71 ? -3.715 10.185 3.389 1.00 83.94 71 LEU A CA 1
ATOM 553 C C . LEU A 1 71 ? -3.502 8.664 3.363 1.00 83.94 71 LEU A C 1
ATOM 555 O O . LEU A 1 71 ? -3.824 7.988 2.390 1.00 83.94 71 LEU A O 1
ATOM 559 N N . TYR A 1 72 ? -2.944 8.147 4.461 1.00 91.69 72 TYR A N 1
AT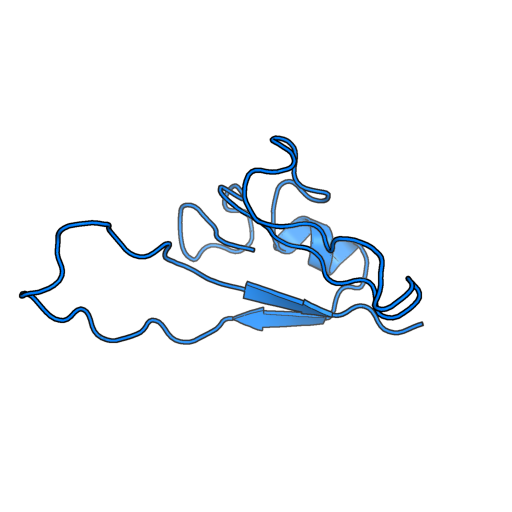OM 560 C CA . TYR A 1 72 ? -2.840 6.711 4.755 1.00 91.69 72 TYR A CA 1
ATOM 561 C C . TYR A 1 72 ? -2.190 5.906 3.623 1.00 91.69 72 TYR A C 1
ATOM 563 O O . TYR A 1 72 ? -2.792 5.006 3.042 1.00 91.69 72 TYR A O 1
ATOM 571 N N . GLU A 1 73 ? -0.955 6.273 3.292 1.00 94.19 73 GLU A N 1
ATOM 572 C CA . GLU A 1 73 ? -0.179 5.605 2.258 1.00 94.19 73 GLU A CA 1
ATOM 573 C C . GLU A 1 73 ? 0.502 4.331 2.783 1.00 94.19 73 GLU A C 1
ATOM 575 O O . GLU A 1 73 ? 1.050 4.273 3.890 1.00 94.19 73 GLU A O 1
ATOM 580 N N . TYR A 1 74 ? 0.473 3.308 1.934 1.00 96.00 74 TYR A N 1
ATOM 581 C CA . TYR A 1 74 ? 1.141 2.030 2.119 1.00 96.00 74 TYR A CA 1
ATOM 582 C C . TYR A 1 74 ? 1.960 1.699 0.872 1.00 96.00 74 TYR A C 1
ATOM 584 O O . TYR A 1 74 ? 1.455 1.764 -0.258 1.00 96.00 74 TYR A O 1
ATOM 592 N N . VAL A 1 75 ? 3.209 1.300 1.094 1.00 95.94 75 VAL A N 1
ATOM 593 C CA . VAL A 1 75 ? 4.114 0.750 0.083 1.00 95.94 75 VAL A CA 1
ATOM 594 C C . VAL A 1 75 ? 4.057 -0.767 0.181 1.00 95.94 75 VAL A C 1
ATOM 596 O O . VAL A 1 75 ? 4.194 -1.331 1.268 1.00 95.94 75 VAL A O 1
ATOM 599 N N . LEU A 1 76 ? 3.815 -1.416 -0.953 1.00 96.69 76 LEU A N 1
ATOM 600 C CA . LEU A 1 76 ? 3.687 -2.861 -1.056 1.00 96.69 76 LEU A CA 1
ATOM 601 C C . LEU A 1 76 ? 4.782 -3.384 -1.984 1.00 96.69 76 LEU A C 1
ATOM 603 O O . LEU A 1 76 ? 5.018 -2.809 -3.045 1.00 96.69 76 LEU A O 1
ATOM 607 N N . GLN A 1 77 ? 5.434 -4.473 -1.589 1.00 95.62 77 GLN A N 1
ATOM 608 C CA . GLN A 1 77 ? 6.462 -5.139 -2.381 1.00 95.62 77 GLN A CA 1
ATOM 609 C C . GLN A 1 77 ? 6.237 -6.651 -2.381 1.00 95.62 77 GLN A C 1
ATOM 611 O O . GLN A 1 77 ? 6.115 -7.275 -1.324 1.00 95.62 77 GLN A O 1
ATOM 616 N N . LYS A 1 78 ? 6.222 -7.243 -3.575 1.00 92.06 78 LYS A N 1
ATOM 617 C CA . LYS A 1 78 ? 6.246 -8.693 -3.767 1.00 92.06 78 LYS A CA 1
ATOM 618 C C . LYS A 1 78 ? 7.675 -9.118 -4.103 1.00 92.06 78 LYS A C 1
ATOM 620 O O . LYS A 1 78 ? 8.365 -8.420 -4.842 1.00 92.06 78 LYS A O 1
ATOM 625 N N . PHE A 1 79 ? 8.132 -10.205 -3.490 1.00 85.06 79 PHE A N 1
ATOM 626 C CA . PHE A 1 79 ? 9.403 -10.842 -3.829 1.00 85.06 79 PHE A CA 1
ATOM 627 C C . PHE A 1 79 ? 9.087 -12.115 -4.611 1.00 85.06 79 PHE A C 1
ATOM 629 O O . PHE A 1 79 ? 8.211 -12.868 -4.185 1.00 85.06 79 PHE A O 1
ATOM 636 N N . ASP A 1 80 ? 9.783 -12.319 -5.727 1.00 72.31 80 ASP A N 1
ATOM 637 C CA . ASP A 1 80 ? 9.756 -13.567 -6.499 1.00 72.31 80 ASP A CA 1
ATOM 638 C C . ASP A 1 80 ? 10.661 -14.647 -5.882 1.00 72.31 80 ASP A C 1
ATOM 640 O O . ASP A 1 80 ? 11.713 -14.287 -5.292 1.00 72.31 80 ASP A O 1
#

pLDDT: mean 88.64, std 11.68, range [55.84, 98.38]

Radius of gyration: 14.03 Å; chains: 1; bounding box: 23×41×32 Å